Protein AF-A0A4R2IG96-F1 (afdb_monomer)

Solvent-accessible surface area (backbone atoms only — not comparable to full-atom values): 7222 Å² total; per-residue (Å²): 139,92,77,90,81,66,63,63,66,56,48,55,50,50,50,51,50,54,54,51,53,52,58,76,38,69,96,48,68,47,38,55,68,58,52,16,63,76,68,75,43,59,58,68,59,45,48,53,50,53,52,51,34,40,77,70,57,27,30,47,77,46,78,48,77,44,60,86,42,98,87,48,92,55,70,45,76,46,60,34,38,29,70,30,76,64,25,50,50,52,50,51,51,51,53,50,52,53,51,50,53,52,51,48,52,52,49,30,59,76,68,70,51,75,72,85,68,74,85,70,78,136

Secondary structure (DSSP, 8-state):
----SSHHHHHHHHHHHHHHHHHHTTTS-EEHHHHHHHHT--HHHHHHHHHHHHHTTSEEEEEEEEESSTT-S-EEEEEEEEE-HHHHHHHHHHHHHHHHHHHHHHHHHHTT--GGGSS---

Foldseek 3Di:
DDDDDDPVVVLVVLLLQLLVVLLVVAPFWDFLVRSCVVVVHDSVSSVVSLVVCVVVQQKDKDWDWDDPDVPHPDIDTTITIHGDPVNSVVSVVVVVVVVVVVVVVVVCVVVVNDPVPVVDDD

Radius of gyration: 19.32 Å; Cα contacts (8 Å, |Δi|>4): 108; chains: 1; bounding box: 47×44×59 Å

Structure (mmCIF, N/CA/C/O backbone):
data_AF-A0A4R2IG96-F1
#
_entry.id   AF-A0A4R2IG96-F1
#
loop_
_atom_site.group_PDB
_atom_site.id
_atom_site.type_symbol
_atom_site.label_atom_id
_atom_site.label_alt_id
_atom_site.label_comp_id
_atom_site.label_asym_id
_atom_site.label_entity_id
_atom_site.label_seq_id
_atom_site.pdbx_PDB_ins_code
_atom_site.Cartn_x
_atom_site.Cartn_y
_atom_site.Cartn_z
_atom_site.occupancy
_atom_site.B_iso_or_equiv
_atom_site.auth_seq_id
_atom_site.auth_comp_id
_atom_site.auth_asym_id
_atom_site.auth_atom_id
_atom_site.pdbx_PDB_model_num
ATOM 1 N N . MET A 1 1 ? -4.022 -32.621 -16.551 1.00 37.22 1 MET A N 1
ATOM 2 C CA . MET A 1 1 ? -4.233 -32.227 -15.137 1.00 37.22 1 MET A CA 1
ATOM 3 C C . MET A 1 1 ? -3.291 -31.064 -14.941 1.00 37.22 1 MET A C 1
ATOM 5 O O . MET A 1 1 ? -2.144 -31.277 -14.585 1.00 37.22 1 MET A O 1
ATOM 9 N N . ASP A 1 2 ? -3.742 -29.863 -15.282 1.00 36.31 2 ASP A N 1
ATOM 10 C CA . ASP A 1 2 ? -2.867 -28.696 -15.407 1.00 36.31 2 ASP A CA 1
ATOM 11 C C . ASP A 1 2 ? -3.293 -27.689 -14.352 1.00 36.31 2 ASP A C 1
ATOM 13 O O . ASP A 1 2 ? -4.078 -26.770 -14.574 1.00 36.31 2 ASP A O 1
ATOM 17 N N . MET A 1 3 ? -2.843 -27.973 -13.136 1.00 48.47 3 MET A N 1
ATOM 18 C CA . MET A 1 3 ? -2.967 -27.095 -11.989 1.00 48.47 3 MET A CA 1
ATOM 19 C C . MET A 1 3 ? -1.605 -26.444 -11.751 1.00 48.47 3 MET A C 1
ATOM 21 O O . MET A 1 3 ? -0.596 -27.137 -11.749 1.00 48.47 3 MET A O 1
ATOM 25 N N . GLN A 1 4 ? -1.639 -25.138 -11.457 1.00 42.19 4 GLN A N 1
ATOM 26 C CA . GLN A 1 4 ? -0.571 -24.321 -10.855 1.00 42.19 4 GLN A CA 1
ATOM 27 C C . GLN A 1 4 ? 0.441 -23.675 -11.819 1.00 42.19 4 GLN A C 1
ATOM 29 O O . GLN A 1 4 ? 1.542 -24.174 -11.992 1.00 42.19 4 GLN A O 1
ATOM 34 N N . ASN A 1 5 ? 0.120 -22.477 -12.335 1.00 38.25 5 ASN A N 1
ATOM 35 C CA . ASN A 1 5 ? 1.122 -21.389 -12.354 1.00 38.25 5 ASN A CA 1
ATOM 36 C C . ASN A 1 5 ? 0.578 -19.948 -12.506 1.00 38.25 5 ASN A C 1
ATOM 38 O O . ASN A 1 5 ? 1.334 -19.018 -12.767 1.00 38.25 5 ASN A O 1
ATOM 42 N N . THR A 1 6 ? -0.727 -19.712 -12.344 1.00 42.44 6 THR A N 1
ATOM 43 C CA . THR A 1 6 ? -1.332 -18.379 -12.548 1.00 42.44 6 THR A CA 1
ATOM 44 C C . THR A 1 6 ? -1.486 -17.542 -11.271 1.00 42.44 6 THR A C 1
ATOM 46 O O . THR A 1 6 ? -1.793 -16.352 -11.358 1.00 42.44 6 THR A O 1
ATOM 49 N N . SER A 1 7 ? -1.260 -18.105 -10.076 1.00 49.66 7 SER A N 1
ATOM 50 C CA . SER A 1 7 ? -1.548 -17.390 -8.820 1.00 49.66 7 SER A CA 1
ATOM 51 C C . SER A 1 7 ? -0.486 -16.351 -8.442 1.00 49.66 7 SER A C 1
ATOM 53 O O . SER A 1 7 ? -0.836 -15.280 -7.943 1.00 49.66 7 SER A O 1
ATOM 55 N N . ALA A 1 8 ? 0.796 -16.609 -8.722 1.00 45.84 8 ALA A N 1
ATOM 56 C CA . ALA A 1 8 ? 1.878 -15.685 -8.381 1.00 45.84 8 ALA A CA 1
ATOM 57 C C . ALA A 1 8 ? 1.795 -14.395 -9.213 1.00 45.84 8 ALA A C 1
ATOM 59 O O . ALA A 1 8 ? 1.815 -13.303 -8.651 1.00 45.84 8 ALA A O 1
ATOM 60 N N . ALA A 1 9 ? 1.586 -14.508 -10.530 1.00 45.38 9 ALA A N 1
ATOM 61 C CA . ALA A 1 9 ? 1.446 -13.352 -11.420 1.00 45.38 9 ALA A CA 1
ATOM 62 C C . ALA A 1 9 ? 0.262 -12.447 -11.025 1.00 45.38 9 ALA A C 1
ATOM 64 O O . ALA A 1 9 ? 0.399 -11.226 -10.999 1.00 45.38 9 ALA A O 1
ATOM 65 N N . SER A 1 10 ? -0.873 -13.038 -10.628 1.00 58.72 10 SER A N 1
ATOM 66 C CA . SER A 1 10 ? -2.040 -12.291 -10.136 1.00 58.72 10 SER A CA 1
ATOM 67 C C . SER A 1 10 ? -1.780 -11.600 -8.789 1.00 58.72 10 SER A C 1
ATOM 69 O O . SER A 1 10 ? -2.212 -10.469 -8.570 1.00 58.72 10 SER A O 1
ATOM 71 N N . THR A 1 11 ? -1.042 -12.250 -7.886 1.00 55.84 11 THR A N 1
ATOM 72 C CA . THR A 1 11 ? -0.765 -11.725 -6.538 1.00 55.84 11 THR A CA 1
ATOM 73 C C . THR A 1 11 ? 0.261 -10.589 -6.556 1.00 55.84 11 THR A C 1
ATOM 75 O O . THR A 1 11 ? 0.087 -9.591 -5.850 1.00 55.84 11 THR A O 1
ATOM 78 N N . TYR A 1 12 ? 1.301 -10.691 -7.393 1.00 58.69 12 TYR A N 1
ATOM 79 C CA . TYR A 1 12 ? 2.265 -9.603 -7.602 1.00 58.69 12 TYR A CA 1
ATOM 80 C C . TYR A 1 12 ? 1.597 -8.367 -8.208 1.00 58.69 12 TYR A C 1
ATOM 82 O O . TYR A 1 12 ? 1.881 -7.246 -7.779 1.00 58.69 12 TYR A O 1
ATOM 90 N N . ASP A 1 13 ? 0.654 -8.567 -9.132 1.00 75.44 13 ASP A N 1
ATOM 91 C CA . ASP A 1 13 ? -0.118 -7.474 -9.715 1.00 75.44 13 ASP A CA 1
ATOM 92 C C . ASP A 1 13 ? -0.973 -6.775 -8.645 1.00 75.44 13 ASP A C 1
ATOM 94 O O . ASP A 1 13 ? -0.890 -5.559 -8.466 1.00 75.44 13 ASP A O 1
ATOM 98 N N . LYS A 1 14 ? -1.710 -7.533 -7.825 1.00 80.69 14 LYS A N 1
ATOM 99 C CA . LYS A 1 14 ? -2.517 -6.986 -6.716 1.00 80.69 14 LYS A CA 1
ATOM 100 C C . LYS A 1 14 ? -1.676 -6.242 -5.674 1.00 80.69 14 LYS A C 1
ATOM 102 O O . LYS A 1 14 ? -2.033 -5.133 -5.278 1.00 80.69 14 LYS A O 1
ATOM 107 N N . THR A 1 15 ? -0.539 -6.805 -5.267 1.00 82.25 15 THR A N 1
ATOM 108 C CA . THR A 1 15 ? 0.383 -6.185 -4.296 1.00 82.25 15 THR A CA 1
ATOM 109 C C . THR A 1 15 ? 0.906 -4.845 -4.811 1.00 82.25 15 THR A C 1
ATOM 111 O O . THR A 1 15 ? 0.880 -3.842 -4.093 1.00 82.25 15 THR A O 1
ATOM 114 N N . GLY A 1 16 ? 1.313 -4.800 -6.084 1.00 81.81 16 GLY A N 1
ATOM 115 C CA . GLY A 1 16 ? 1.733 -3.569 -6.747 1.00 81.81 16 GLY A CA 1
ATOM 116 C C . GLY A 1 16 ? 0.615 -2.525 -6.812 1.00 81.81 16 GLY A C 1
ATOM 117 O O . GLY A 1 16 ? 0.862 -1.349 -6.552 1.00 81.81 16 GLY A O 1
ATOM 118 N N . HIS A 1 17 ? -0.624 -2.934 -7.094 1.00 82.75 17 HIS A N 1
ATOM 119 C CA . HIS A 1 17 ? -1.775 -2.027 -7.117 1.00 82.75 17 HIS A CA 1
ATOM 120 C C . HIS A 1 17 ? -2.102 -1.438 -5.739 1.00 82.75 17 HIS A C 1
ATOM 122 O O . HIS A 1 17 ? -2.348 -0.234 -5.647 1.00 82.75 17 HIS A O 1
ATOM 128 N N . VAL A 1 18 ? -2.042 -2.235 -4.666 1.00 83.88 18 VAL A N 1
ATOM 129 C CA . VAL A 1 18 ? -2.214 -1.739 -3.286 1.00 83.88 18 VAL A CA 1
ATOM 130 C C . VAL A 1 18 ? -1.136 -0.711 -2.947 1.00 83.88 18 VAL A C 1
ATOM 132 O O . VAL A 1 18 ? -1.448 0.380 -2.470 1.00 83.88 18 VAL A O 1
ATOM 135 N N . LEU A 1 19 ? 0.124 -1.017 -3.256 1.00 84.19 19 LEU A N 1
ATOM 136 C CA . LEU A 1 19 ? 1.255 -0.122 -3.017 1.00 84.19 19 LEU A CA 1
ATOM 137 C C . LEU A 1 19 ? 1.108 1.215 -3.771 1.00 84.19 19 LEU A C 1
ATOM 139 O O . LEU A 1 19 ? 1.373 2.283 -3.218 1.00 84.19 19 LEU A O 1
ATOM 143 N N . LEU A 1 20 ? 0.649 1.168 -5.025 1.00 82.00 20 LEU A N 1
ATOM 144 C CA . LEU A 1 20 ? 0.406 2.358 -5.844 1.00 82.00 20 LEU A CA 1
ATOM 145 C C . LEU A 1 20 ? -0.786 3.183 -5.354 1.00 82.00 20 LEU A C 1
ATOM 147 O O . LEU A 1 20 ? -0.699 4.410 -5.345 1.00 82.00 20 LEU A O 1
ATOM 151 N N . LEU A 1 21 ? -1.870 2.539 -4.915 1.00 84.12 21 LEU A N 1
ATOM 152 C CA . LEU A 1 21 ? -3.010 3.231 -4.311 1.00 84.12 21 LEU A CA 1
ATOM 153 C C . LEU A 1 21 ? -2.576 3.975 -3.044 1.00 84.12 21 LEU A C 1
ATOM 155 O O . LEU A 1 21 ? -2.849 5.163 -2.898 1.00 84.12 21 LEU A O 1
ATOM 159 N N . MET A 1 22 ? -1.832 3.311 -2.157 1.00 83.12 22 MET A N 1
ATOM 160 C CA . MET A 1 22 ? -1.293 3.955 -0.957 1.00 83.12 22 MET A CA 1
ATOM 161 C C . MET A 1 22 ? -0.370 5.131 -1.299 1.00 83.12 22 MET A C 1
ATOM 163 O O . MET A 1 22 ? -0.286 6.093 -0.539 1.00 83.12 22 MET A O 1
ATOM 167 N N . LEU A 1 23 ? 0.326 5.082 -2.443 1.00 81.06 23 LEU A N 1
ATOM 168 C CA . LEU A 1 23 ? 1.221 6.158 -2.884 1.00 81.06 23 LEU A CA 1
ATOM 169 C C . LEU A 1 23 ? 0.460 7.393 -3.365 1.00 81.06 23 LEU A C 1
ATOM 171 O O . LEU A 1 23 ? 0.960 8.511 -3.246 1.00 81.06 23 LEU A O 1
ATOM 175 N N . GLN A 1 24 ? -0.731 7.204 -3.926 1.00 79.12 24 GLN A N 1
ATOM 176 C CA . GLN A 1 24 ? -1.619 8.314 -4.271 1.00 79.12 24 GLN A CA 1
ATOM 177 C C . GLN A 1 24 ? -2.152 9.004 -3.010 1.00 79.12 24 GLN A C 1
ATOM 179 O O . GLN A 1 24 ? -2.390 10.208 -3.020 1.00 79.12 24 GLN A O 1
ATOM 184 N N . GLU A 1 25 ? -2.253 8.260 -1.911 1.00 79.25 25 GLU A N 1
ATOM 185 C CA . GLU A 1 25 ? -2.712 8.729 -0.604 1.00 79.25 25 GLU A CA 1
ATOM 186 C C . GLU A 1 25 ? -1.551 9.128 0.334 1.00 79.25 25 GLU A C 1
ATOM 188 O O . GLU A 1 25 ? -1.706 9.104 1.555 1.00 79.25 25 GLU A O 1
ATOM 193 N N . VAL A 1 26 ? -0.367 9.488 -0.186 1.00 69.25 26 VAL A N 1
ATOM 194 C CA . VAL A 1 26 ? 0.793 9.849 0.659 1.00 69.25 26 VAL A CA 1
ATOM 195 C C . VAL A 1 26 ? 0.428 10.963 1.647 1.00 69.25 26 VAL A C 1
ATOM 197 O O . VAL A 1 26 ? 0.009 12.052 1.264 1.00 69.25 26 VAL A O 1
ATOM 200 N N . GLY A 1 27 ? 0.617 10.675 2.938 1.00 67.12 27 GLY A N 1
ATOM 201 C CA . GLY A 1 27 ? 0.247 11.555 4.053 1.00 67.12 27 GLY A CA 1
ATOM 202 C C . GLY A 1 27 ? -1.104 11.221 4.698 1.00 67.12 27 GLY A C 1
ATOM 203 O O . GLY A 1 27 ? -1.400 11.709 5.791 1.00 67.12 27 GLY A O 1
ATOM 204 N N . ARG A 1 28 ? -1.905 10.341 4.090 1.00 81.69 28 ARG A N 1
ATOM 205 C CA . ARG A 1 28 ? -3.175 9.842 4.631 1.00 81.69 28 ARG A CA 1
ATOM 206 C C . ARG A 1 28 ? -3.047 8.382 5.056 1.00 81.69 28 ARG A C 1
ATOM 208 O O . ARG A 1 28 ? -2.192 7.645 4.574 1.00 81.69 28 ARG A O 1
ATOM 215 N N . ALA A 1 29 ? -3.873 7.988 6.019 1.00 85.94 29 ALA A N 1
ATOM 216 C CA . ALA A 1 29 ? -4.030 6.584 6.364 1.00 85.94 29 ALA A CA 1
ATOM 217 C C . ALA A 1 29 ? -5.020 5.926 5.407 1.00 85.94 29 ALA A C 1
ATOM 219 O O . ALA A 1 29 ? -6.030 6.534 5.058 1.00 85.94 29 ALA A O 1
ATOM 220 N N . VAL A 1 30 ? -4.757 4.674 5.053 1.00 90.31 30 VAL A N 1
ATOM 221 C CA . VAL A 1 30 ? -5.724 3.813 4.370 1.00 90.31 30 VAL A CA 1
ATOM 222 C C . VAL A 1 30 ? -6.256 2.762 5.333 1.00 90.31 30 VAL A C 1
ATOM 224 O O . VAL A 1 30 ? -5.599 2.404 6.312 1.00 90.31 30 VAL A O 1
ATOM 227 N N . THR A 1 31 ? -7.440 2.243 5.040 1.00 91.50 31 THR A N 1
ATOM 228 C CA . THR A 1 31 ? -8.052 1.141 5.785 1.00 91.50 31 THR A CA 1
ATOM 229 C C . THR A 1 31 ? -8.244 -0.054 4.863 1.00 91.50 31 THR A C 1
ATOM 231 O O . THR A 1 31 ? -8.320 0.094 3.640 1.00 91.50 31 THR A O 1
ATOM 234 N N . VAL A 1 32 ? -8.323 -1.257 5.434 1.00 90.88 32 VAL A N 1
ATOM 235 C CA . VAL A 1 32 ? -8.567 -2.482 4.653 1.00 90.88 32 VAL A CA 1
ATOM 236 C C . VAL A 1 32 ? -9.849 -2.373 3.811 1.00 90.88 32 VAL A C 1
ATOM 238 O O . VAL A 1 32 ? -9.771 -2.649 2.611 1.00 90.88 32 VAL A O 1
ATOM 241 N N . PRO A 1 33 ? -10.997 -1.902 4.353 1.00 90.25 33 PRO A N 1
ATOM 242 C CA . PRO A 1 33 ? -12.215 -1.744 3.560 1.00 90.25 33 PRO A CA 1
ATOM 243 C C . PRO A 1 33 ? -12.051 -0.751 2.405 1.00 90.25 33 PRO A C 1
ATOM 245 O O . PRO A 1 33 ? -12.544 -1.011 1.309 1.00 90.25 33 PRO A O 1
ATOM 248 N N . TYR A 1 34 ? -11.331 0.357 2.620 1.00 90.38 34 TYR A N 1
ATOM 249 C CA . TYR A 1 34 ? -11.068 1.348 1.573 1.00 90.38 34 TYR A CA 1
ATOM 250 C C . TYR A 1 34 ? -10.301 0.739 0.397 1.00 90.38 34 TYR A C 1
ATOM 252 O O . TYR A 1 34 ? -10.705 0.893 -0.755 1.00 90.38 34 TYR A O 1
ATOM 260 N N . VAL A 1 35 ? -9.219 0.015 0.686 1.00 90.06 35 VAL A N 1
ATOM 261 C CA . VAL A 1 35 ? -8.377 -0.619 -0.337 1.00 90.06 35 VAL A CA 1
ATOM 262 C C . VAL A 1 35 ? -9.136 -1.732 -1.062 1.00 90.06 35 VAL A C 1
ATOM 264 O O . VAL A 1 35 ? -9.108 -1.781 -2.292 1.00 90.06 35 VAL A O 1
ATOM 267 N N . ALA A 1 36 ? -9.854 -2.581 -0.319 1.00 89.19 36 ALA A N 1
ATOM 268 C CA . ALA A 1 36 ? -10.670 -3.660 -0.876 1.00 89.19 36 ALA A CA 1
ATOM 269 C C . ALA A 1 36 ? -11.718 -3.121 -1.859 1.00 89.19 36 ALA A C 1
ATOM 271 O O . ALA A 1 36 ? -11.827 -3.615 -2.981 1.00 89.19 36 ALA A O 1
ATOM 272 N N . LEU A 1 37 ? -12.421 -2.049 -1.478 1.00 89.75 37 LEU A N 1
ATOM 273 C CA . LEU A 1 37 ? -13.403 -1.387 -2.333 1.00 89.75 37 LEU A CA 1
ATOM 274 C C . LEU A 1 37 ? -12.750 -0.740 -3.559 1.00 89.75 37 LEU A C 1
ATOM 276 O O . LEU A 1 37 ? -13.249 -0.887 -4.673 1.00 89.75 37 LEU A O 1
ATOM 280 N N . ARG A 1 38 ? -11.641 -0.014 -3.374 1.00 88.94 38 ARG A N 1
ATOM 281 C CA . ARG A 1 38 ? -11.011 0.740 -4.465 1.00 88.94 38 ARG A CA 1
ATOM 282 C C . ARG A 1 38 ? -10.389 -0.134 -5.538 1.00 88.94 38 ARG A C 1
ATOM 284 O O . ARG A 1 38 ? -10.392 0.271 -6.698 1.00 88.94 38 ARG A O 1
ATOM 291 N N . LEU A 1 39 ? -9.852 -1.284 -5.152 1.00 87.19 39 LEU A N 1
ATOM 292 C CA . LEU A 1 39 ? -9.185 -2.201 -6.072 1.00 87.19 39 LEU A CA 1
ATOM 293 C C . LEU A 1 39 ? -10.060 -3.393 -6.462 1.00 87.19 39 LEU A C 1
ATOM 295 O O . LEU A 1 39 ? -9.633 -4.202 -7.279 1.00 87.19 39 LEU A O 1
ATOM 299 N N . ASN A 1 40 ? -11.273 -3.490 -5.906 1.00 88.75 40 ASN A N 1
ATOM 300 C CA . ASN A 1 40 ? -12.165 -4.636 -6.069 1.00 88.75 40 ASN A CA 1
ATOM 301 C C . ASN A 1 40 ? -11.462 -5.967 -5.727 1.00 88.75 40 ASN A C 1
ATOM 303 O O . ASN A 1 40 ? -11.488 -6.929 -6.494 1.00 88.75 40 ASN A O 1
ATOM 307 N N . ILE A 1 41 ? -10.780 -5.986 -4.579 1.00 88.31 41 ILE A N 1
ATOM 308 C CA . ILE A 1 41 ? -10.011 -7.127 -4.063 1.00 88.31 41 ILE A CA 1
ATOM 309 C C . ILE A 1 41 ? -10.702 -7.655 -2.801 1.00 88.31 41 ILE A C 1
ATOM 311 O O . ILE A 1 41 ? -11.269 -6.883 -2.025 1.00 88.31 41 ILE A O 1
ATOM 315 N N . ALA A 1 42 ? -10.643 -8.969 -2.574 1.00 89.50 42 ALA A N 1
ATOM 316 C CA . ALA A 1 42 ? -11.188 -9.581 -1.368 1.00 89.50 42 ALA A CA 1
ATOM 317 C C . ALA A 1 42 ? -10.524 -9.017 -0.099 1.00 89.50 42 ALA A C 1
ATOM 319 O O . ALA A 1 42 ? -9.309 -8.826 -0.037 1.00 89.50 42 ALA A O 1
ATOM 320 N N . HIS A 1 43 ? -11.325 -8.789 0.943 1.00 89.81 43 HIS A N 1
ATOM 321 C CA . HIS A 1 43 ? -10.856 -8.179 2.190 1.00 89.81 43 HIS A CA 1
ATOM 322 C C . HIS A 1 43 ? -9.687 -8.957 2.822 1.00 89.81 43 HIS A C 1
ATOM 324 O O . HIS A 1 43 ? -8.721 -8.355 3.281 1.00 89.81 43 HIS A O 1
ATOM 330 N N . GLU A 1 44 ? -9.746 -10.290 2.816 1.00 90.19 44 GLU A N 1
ATOM 331 C CA . GLU A 1 44 ? -8.696 -11.159 3.367 1.00 90.19 44 GLU A CA 1
ATOM 332 C C . GLU A 1 44 ? -7.361 -11.020 2.627 1.00 90.19 44 GLU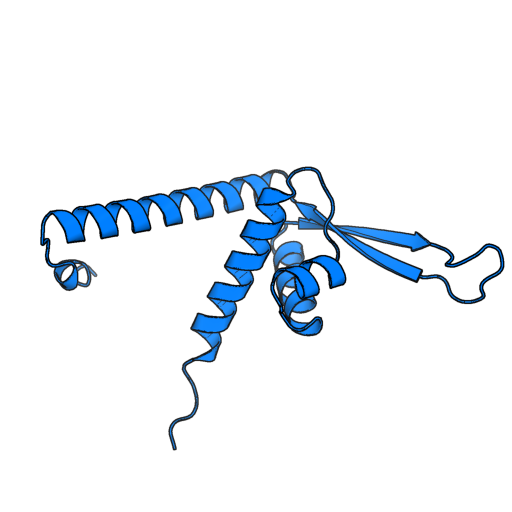 A C 1
ATOM 334 O O . GLU A 1 44 ? -6.310 -10.950 3.263 1.00 90.19 44 GLU A O 1
ATOM 339 N N . GLU A 1 45 ? -7.393 -10.899 1.298 1.00 89.00 45 GLU A N 1
ATOM 340 C CA . GLU A 1 45 ? -6.187 -10.693 0.491 1.00 89.00 45 GLU A CA 1
ATOM 341 C C . GLU A 1 45 ? -5.530 -9.346 0.817 1.00 89.00 45 GLU A C 1
ATOM 343 O O . GLU A 1 45 ? -4.312 -9.261 0.976 1.00 89.00 45 GLU A O 1
ATOM 348 N N . VAL A 1 46 ? -6.329 -8.288 0.989 1.00 90.69 46 VAL A N 1
ATOM 349 C CA . VAL A 1 46 ? -5.813 -6.971 1.391 1.00 90.69 46 VAL A CA 1
ATOM 350 C C . VAL A 1 46 ? -5.170 -7.032 2.778 1.00 90.69 46 VAL A C 1
ATOM 352 O O . VAL A 1 46 ? -4.110 -6.437 2.978 1.00 90.69 46 VAL A O 1
ATOM 355 N N . VAL A 1 47 ? -5.762 -7.770 3.726 1.00 91.38 47 VAL A N 1
ATOM 356 C CA . VAL A 1 47 ? -5.151 -7.991 5.049 1.00 91.38 47 VAL A CA 1
ATOM 357 C C . VAL A 1 47 ? -3.788 -8.659 4.902 1.00 91.38 47 VAL A C 1
ATOM 359 O O . VAL A 1 47 ? -2.827 -8.174 5.492 1.00 91.38 47 VAL A O 1
ATOM 362 N N . GLN A 1 48 ? -3.679 -9.722 4.103 1.00 91.19 48 GLN A N 1
ATOM 363 C CA . GLN A 1 48 ? -2.411 -10.426 3.888 1.00 91.19 48 GLN A CA 1
ATOM 364 C C . GLN A 1 48 ? -1.338 -9.508 3.284 1.00 91.19 48 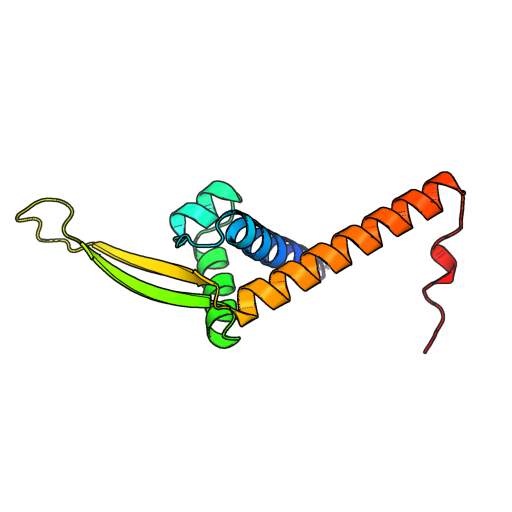GLN A C 1
ATOM 366 O O . GLN A 1 48 ? -0.212 -9.466 3.785 1.00 91.19 48 GLN A O 1
ATOM 371 N N . ILE A 1 49 ? -1.695 -8.728 2.258 1.00 91.50 49 ILE A N 1
ATOM 372 C CA . ILE A 1 49 ? -0.780 -7.785 1.599 1.00 91.50 49 ILE A CA 1
ATOM 373 C C . ILE A 1 49 ? -0.295 -6.718 2.587 1.00 91.50 49 ILE A C 1
ATOM 375 O O . ILE A 1 49 ? 0.908 -6.501 2.732 1.00 91.50 49 ILE A O 1
ATOM 379 N N . LEU A 1 50 ? -1.215 -6.067 3.303 1.00 91.12 50 LEU A N 1
ATOM 380 C CA . LEU A 1 50 ? -0.857 -5.017 4.256 1.00 91.12 50 LEU A CA 1
ATOM 381 C C . LEU A 1 50 ? -0.070 -5.571 5.447 1.00 91.12 50 LEU A C 1
ATOM 383 O O . LEU A 1 50 ? 0.855 -4.913 5.915 1.00 91.12 50 LEU A O 1
ATOM 387 N N . SER A 1 51 ? -0.377 -6.782 5.915 1.00 91.31 51 SER A N 1
ATOM 388 C CA . SER A 1 51 ? 0.420 -7.467 6.936 1.00 91.31 51 SER A CA 1
ATOM 389 C C . SER A 1 51 ? 1.857 -7.697 6.473 1.00 91.31 51 SER A C 1
ATOM 391 O O . SER A 1 51 ? 2.780 -7.405 7.229 1.00 91.31 51 SER A O 1
ATOM 393 N N . SER A 1 52 ? 2.059 -8.133 5.226 1.00 91.56 52 SER A N 1
ATOM 394 C CA . SER A 1 52 ? 3.399 -8.268 4.642 1.00 91.56 52 SER A CA 1
ATOM 395 C C . SER A 1 52 ? 4.141 -6.926 4.618 1.00 91.56 52 SER A C 1
ATOM 397 O O . SER A 1 52 ? 5.286 -6.832 5.061 1.00 91.56 52 SER A O 1
ATOM 399 N N . PHE A 1 53 ? 3.475 -5.842 4.212 1.00 91.94 53 PHE A N 1
ATOM 400 C CA . PHE A 1 53 ? 4.084 -4.508 4.212 1.00 91.94 53 PHE A CA 1
ATOM 401 C C . PHE A 1 53 ? 4.519 -4.031 5.601 1.00 91.94 53 PHE A C 1
ATOM 403 O O . PHE A 1 53 ? 5.542 -3.355 5.719 1.00 91.94 53 PHE A O 1
ATOM 410 N N . VAL A 1 54 ? 3.774 -4.395 6.644 1.00 91.56 54 VAL A N 1
ATOM 411 C CA . VAL A 1 54 ? 4.144 -4.108 8.037 1.00 91.56 54 VAL A CA 1
ATOM 412 C C . VAL A 1 54 ? 5.368 -4.924 8.447 1.00 91.56 54 VAL A C 1
ATOM 414 O O . VAL A 1 54 ? 6.308 -4.363 9.005 1.00 91.56 54 VAL A O 1
ATOM 417 N N . THR A 1 55 ? 5.408 -6.219 8.119 1.00 92.31 55 THR A N 1
ATOM 418 C CA . THR A 1 55 ? 6.577 -7.082 8.369 1.00 92.31 55 THR A CA 1
ATOM 419 C C . THR A 1 55 ? 7.841 -6.537 7.702 1.00 92.31 55 THR A C 1
ATOM 421 O O . THR A 1 55 ? 8.916 -6.573 8.297 1.00 92.31 55 THR A O 1
ATOM 424 N N . HIS A 1 56 ? 7.710 -5.969 6.503 1.00 90.50 56 HIS A N 1
ATOM 425 C CA . HIS A 1 56 ? 8.806 -5.340 5.762 1.00 90.50 56 HIS A CA 1
ATOM 426 C C . HIS A 1 56 ? 9.046 -3.862 6.116 1.00 90.50 56 HIS A C 1
ATOM 428 O O . HIS A 1 56 ? 9.818 -3.196 5.432 1.00 90.50 56 HIS A O 1
ATOM 434 N N . GLN A 1 57 ? 8.401 -3.335 7.165 1.00 90.38 57 GLN A N 1
ATOM 435 C CA . GLN A 1 57 ? 8.559 -1.951 7.645 1.00 90.38 57 GLN A CA 1
ATOM 436 C C . GLN A 1 57 ? 8.246 -0.869 6.594 1.00 90.38 57 GLN A C 1
ATOM 438 O O . GLN A 1 57 ? 8.657 0.288 6.711 1.00 90.38 57 GLN A O 1
ATOM 443 N N . LEU A 1 58 ? 7.469 -1.214 5.566 1.00 88.50 58 LEU A N 1
ATOM 444 C CA . LEU A 1 58 ? 7.019 -0.260 4.555 1.00 88.50 58 LEU A CA 1
ATOM 445 C C . LEU A 1 58 ? 5.886 0.613 5.101 1.00 88.50 58 LEU A C 1
ATOM 447 O O . LEU A 1 58 ? 5.684 1.740 4.656 1.00 88.50 58 LEU A O 1
ATOM 451 N N . VAL A 1 59 ? 5.113 0.093 6.053 1.00 91.50 59 VAL A N 1
ATOM 452 C CA . VAL A 1 59 ? 3.873 0.712 6.518 1.00 91.50 59 VAL A CA 1
ATOM 453 C C . VAL A 1 59 ? 3.761 0.561 8.034 1.00 91.50 59 VAL A C 1
ATOM 455 O O . VAL A 1 59 ? 3.998 -0.515 8.575 1.00 91.50 59 VAL A O 1
ATOM 458 N N . ASN A 1 60 ? 3.360 1.633 8.711 1.00 91.12 60 ASN A N 1
ATOM 459 C CA . ASN A 1 60 ? 2.987 1.640 10.120 1.00 91.12 60 ASN A CA 1
ATOM 460 C C . ASN A 1 60 ? 1.486 1.400 10.278 1.00 91.12 60 ASN A C 1
ATOM 462 O O . ASN A 1 60 ? 0.685 1.866 9.461 1.00 91.12 60 ASN A O 1
ATOM 466 N N . THR A 1 61 ? 1.108 0.731 11.365 1.00 91.19 61 THR A N 1
ATOM 467 C CA . THR A 1 61 ? -0.296 0.501 11.715 1.00 91.19 61 THR A CA 1
ATOM 468 C C . THR A 1 61 ? -0.688 1.261 12.966 1.00 91.19 61 THR A C 1
ATOM 470 O O . THR A 1 61 ? 0.033 1.221 13.960 1.00 91.19 61 THR A O 1
ATOM 473 N N . GLU A 1 62 ? -1.871 1.852 12.953 1.00 89.31 62 GLU A N 1
ATOM 474 C CA . GLU A 1 62 ? -2.505 2.474 14.110 1.00 89.31 62 GLU A CA 1
ATOM 475 C C . GLU A 1 62 ? -3.889 1.846 14.300 1.00 89.31 62 GLU A C 1
ATOM 477 O O . GLU A 1 62 ? -4.644 1.695 13.340 1.00 89.31 62 GLU A O 1
ATOM 482 N N . VAL A 1 63 ? -4.219 1.426 15.523 1.00 87.56 63 VAL A N 1
ATOM 483 C CA . VAL A 1 63 ? -5.555 0.909 15.845 1.00 87.56 63 VAL A CA 1
ATOM 484 C C . VAL A 1 63 ? -6.361 2.052 16.436 1.00 87.56 63 VAL A C 1
ATOM 486 O O . VAL A 1 63 ? -6.029 2.545 17.510 1.00 87.56 63 VAL A O 1
ATOM 489 N N . VAL A 1 64 ? -7.427 2.447 15.750 1.00 83.69 64 VAL A N 1
ATOM 490 C CA . VAL A 1 64 ? -8.367 3.445 16.253 1.00 83.69 64 VAL A CA 1
ATOM 491 C C . VAL A 1 64 ? -9.576 2.723 16.820 1.00 83.69 64 VAL A C 1
ATOM 493 O O . VAL A 1 64 ? -10.230 1.929 16.137 1.00 83.69 64 VAL A O 1
ATOM 496 N N . GLU A 1 65 ? -9.862 2.992 18.090 1.00 82.38 65 GLU A N 1
ATOM 497 C CA . GLU A 1 65 ? -11.071 2.525 18.755 1.00 82.38 65 GLU A CA 1
ATOM 498 C C . GLU A 1 65 ? -12.113 3.645 18.752 1.00 82.38 65 GLU A C 1
ATOM 500 O O . GLU A 1 65 ? -11.883 4.733 19.277 1.00 82.38 65 GLU A O 1
ATOM 505 N N . GLY A 1 66 ? -13.266 3.382 18.145 1.00 72.50 66 GLY A N 1
ATOM 506 C CA . GLY A 1 66 ? -14.390 4.310 18.091 1.00 72.50 66 GLY A CA 1
ATOM 507 C C . GLY A 1 66 ? -15.671 3.670 18.610 1.00 72.50 66 GLY A C 1
ATOM 508 O O . GLY A 1 66 ? -15.839 2.451 18.582 1.00 72.50 66 GLY A O 1
ATOM 509 N N . GLN A 1 67 ? -16.617 4.489 19.060 1.00 68.38 67 GLN A N 1
ATOM 510 C CA . GLN A 1 67 ? -17.987 4.042 19.315 1.00 68.38 67 GLN A CA 1
ATOM 511 C C . GLN A 1 67 ? -18.886 4.500 18.168 1.00 68.38 67 GLN A C 1
ATOM 513 O O . GLN A 1 67 ? -18.880 5.670 17.802 1.00 68.38 67 GLN A O 1
ATOM 518 N N . LEU A 1 68 ? -19.690 3.582 17.620 1.00 66.00 68 LEU A N 1
ATOM 519 C CA . LEU A 1 68 ? -20.648 3.876 16.540 1.00 66.00 68 LEU A CA 1
ATOM 520 C C . LEU A 1 68 ? -21.632 4.991 16.901 1.00 66.00 68 LEU A C 1
ATOM 522 O O . LEU A 1 68 ? -22.063 5.746 16.034 1.00 66.00 68 LEU A O 1
ATOM 526 N N . LYS A 1 69 ? -22.022 5.042 18.177 1.00 71.56 69 LYS A N 1
ATOM 527 C CA . LYS A 1 69 ? -22.902 6.039 18.788 1.00 71.56 69 LYS A CA 1
ATOM 528 C C . LYS A 1 69 ? -22.545 6.149 20.272 1.00 71.56 69 LYS A C 1
ATOM 530 O O . LYS A 1 69 ? -22.138 5.131 20.844 1.00 71.56 69 LYS A O 1
ATOM 535 N N . PRO A 1 70 ? -22.741 7.313 20.914 1.00 63.34 70 PRO A N 1
ATOM 536 C CA . PRO A 1 70 ? -22.623 7.410 22.365 1.00 63.34 70 PRO A CA 1
ATOM 537 C C . PRO A 1 70 ? -23.565 6.387 23.027 1.00 63.34 70 PRO A C 1
ATOM 539 O O . PRO A 1 70 ? -24.774 6.419 22.806 1.00 63.34 70 PRO A O 1
ATOM 542 N N . GLY A 1 71 ? -22.994 5.430 23.770 1.00 67.00 71 GLY A N 1
ATOM 543 C CA . GLY A 1 71 ? -23.730 4.348 24.446 1.00 67.00 71 GLY A CA 1
ATOM 544 C C . GLY A 1 71 ? -23.857 3.026 23.672 1.00 67.00 71 GLY A C 1
ATOM 545 O O . GLY A 1 71 ? -24.503 2.092 24.153 1.00 67.00 71 GLY A O 1
ATOM 546 N N . ALA A 1 72 ? -23.247 2.894 22.491 1.00 68.75 72 ALA A N 1
ATOM 547 C CA . ALA A 1 72 ? -23.218 1.622 21.772 1.00 68.75 72 ALA A CA 1
ATOM 548 C C . ALA A 1 72 ? -22.329 0.594 22.497 1.00 68.75 72 ALA A C 1
ATOM 550 O O . ALA A 1 72 ? -21.152 0.838 22.742 1.00 68.75 72 ALA A O 1
ATOM 551 N N . LYS A 1 73 ? -22.861 -0.610 22.760 1.00 65.44 73 LYS A N 1
ATOM 552 C CA . LYS A 1 73 ? -22.090 -1.731 23.343 1.00 65.44 73 LYS A CA 1
ATOM 5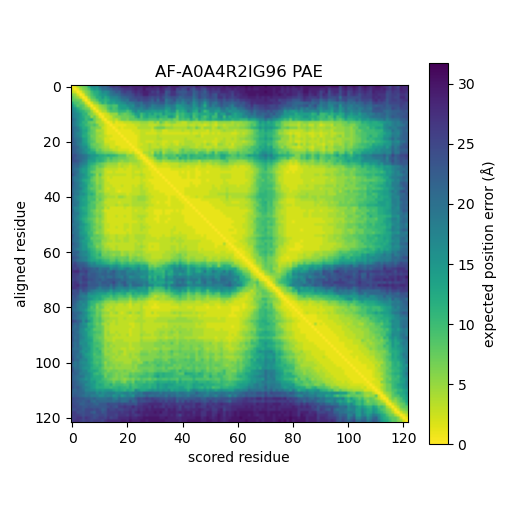53 C C . LYS A 1 73 ? -20.986 -2.270 22.418 1.00 65.44 73 LYS A C 1
ATOM 555 O O . LYS A 1 73 ? -20.151 -3.052 22.859 1.00 65.44 73 LYS A O 1
ATOM 560 N N . ARG A 1 74 ? -21.002 -1.901 21.131 1.00 63.03 74 ARG A N 1
ATOM 561 C CA . ARG A 1 74 ? -19.995 -2.302 20.141 1.00 63.03 74 ARG A CA 1
ATOM 562 C C . ARG A 1 74 ? -19.021 -1.156 19.890 1.00 63.03 74 ARG A C 1
ATOM 564 O O . ARG A 1 74 ? -19.381 -0.168 19.251 1.00 63.03 74 ARG A O 1
ATOM 571 N N . ALA A 1 75 ? -17.791 -1.336 20.362 1.00 69.31 75 ALA A N 1
ATOM 572 C CA . ALA A 1 75 ? -16.645 -0.572 19.896 1.00 69.31 75 ALA A CA 1
ATOM 573 C C . ALA A 1 75 ? -16.265 -1.053 18.485 1.00 69.31 75 ALA A C 1
ATOM 575 O O . ALA A 1 75 ? -16.166 -2.259 18.243 1.00 69.31 75 ALA A O 1
ATOM 576 N N . ILE A 1 76 ? -16.076 -0.122 17.553 1.00 73.38 76 ILE A N 1
ATOM 577 C CA . ILE A 1 76 ? -15.394 -0.392 16.290 1.00 73.38 76 ILE A CA 1
ATOM 578 C C . ILE A 1 76 ? -13.902 -0.281 16.562 1.00 73.38 76 ILE A C 1
ATOM 580 O O . ILE A 1 76 ? -13.438 0.722 17.097 1.00 73.38 76 ILE A O 1
ATOM 584 N N . ARG A 1 77 ? -13.158 -1.308 16.160 1.00 80.06 77 ARG A N 1
ATOM 585 C CA . ARG A 1 77 ? -11.702 -1.264 16.063 1.00 80.06 77 ARG A CA 1
ATOM 586 C C . ARG A 1 77 ? -11.342 -1.238 14.592 1.00 80.06 77 ARG A C 1
ATOM 588 O O . ARG A 1 77 ? -11.578 -2.226 13.898 1.00 80.06 77 ARG A O 1
ATOM 595 N N . GLU A 1 78 ? -10.790 -0.131 14.122 1.00 84.12 78 GLU A N 1
ATOM 596 C CA . GLU A 1 78 ? -10.324 -0.007 12.745 1.00 84.12 78 GLU A CA 1
ATOM 597 C C . GLU A 1 78 ? -8.801 0.130 12.719 1.00 84.12 78 GLU A C 1
ATOM 599 O O . GLU A 1 78 ? -8.215 0.850 13.526 1.00 84.12 78 GLU A O 1
ATOM 604 N N . ARG A 1 79 ? -8.145 -0.601 11.810 1.00 89.44 79 ARG A N 1
ATOM 605 C CA . ARG A 1 79 ? -6.703 -0.472 11.578 1.00 89.44 79 ARG A CA 1
ATOM 606 C C . ARG A 1 79 ? -6.456 0.505 10.444 1.00 89.44 79 ARG A C 1
ATOM 608 O O . ARG A 1 79 ? -6.893 0.279 9.315 1.00 89.44 79 ARG A O 1
ATOM 615 N N . LEU A 1 80 ? -5.716 1.551 10.767 1.00 90.69 80 LEU A N 1
ATOM 616 C CA . LEU A 1 80 ? -5.191 2.536 9.845 1.00 90.69 80 LEU A CA 1
ATOM 617 C C . LEU A 1 80 ? -3.767 2.156 9.450 1.00 90.69 80 LEU A C 1
ATOM 619 O O . LEU A 1 80 ? -2.954 1.798 10.297 1.00 90.69 80 LEU A O 1
ATOM 623 N N . TYR A 1 81 ? -3.464 2.274 8.165 1.00 91.75 81 TYR A N 1
ATOM 624 C CA . TYR A 1 81 ? -2.174 1.931 7.582 1.00 91.75 81 TYR A CA 1
ATOM 625 C C . TYR A 1 81 ? -1.576 3.172 6.922 1.00 91.75 81 TYR A C 1
ATOM 627 O O . TYR A 1 81 ? -2.211 3.786 6.063 1.00 91.75 81 TYR A O 1
ATOM 635 N N . ARG A 1 82 ? -0.361 3.561 7.317 1.00 91.19 82 ARG A N 1
ATOM 636 C CA . ARG A 1 82 ? 0.352 4.735 6.782 1.00 91.19 82 ARG A CA 1
ATOM 637 C C . ARG A 1 82 ? 1.742 4.343 6.327 1.00 91.19 82 ARG A C 1
ATOM 639 O O . ARG A 1 82 ? 2.429 3.623 7.040 1.00 91.19 82 ARG A O 1
ATOM 646 N N . PHE A 1 83 ? 2.183 4.851 5.183 1.00 90.94 83 PHE A N 1
ATOM 647 C CA . PHE A 1 83 ? 3.562 4.633 4.760 1.00 90.94 83 PHE A CA 1
ATOM 648 C C . PHE A 1 83 ? 4.569 5.135 5.796 1.00 90.94 83 PHE A C 1
ATOM 650 O O . PHE A 1 83 ? 4.402 6.212 6.374 1.00 90.94 83 PHE A O 1
ATOM 657 N N . THR A 1 84 ? 5.647 4.376 5.964 1.00 88.88 84 THR A N 1
ATOM 658 C CA . THR A 1 84 ? 6.894 4.893 6.527 1.00 88.88 84 THR A CA 1
ATOM 659 C C . THR A 1 84 ? 7.604 5.761 5.484 1.00 88.88 84 THR A C 1
ATOM 661 O O . THR A 1 84 ? 7.290 5.708 4.289 1.00 88.88 84 THR A O 1
ATOM 664 N N . ALA A 1 85 ? 8.569 6.580 5.912 1.00 86.25 85 ALA A N 1
ATOM 665 C CA . ALA A 1 85 ? 9.389 7.354 4.977 1.00 86.25 85 ALA A CA 1
ATOM 666 C C . ALA A 1 85 ? 10.105 6.431 3.970 1.00 86.25 85 ALA A C 1
ATOM 668 O O . ALA A 1 85 ? 10.086 6.692 2.763 1.00 86.25 85 ALA A O 1
ATOM 669 N N . ASP A 1 86 ? 10.632 5.308 4.460 1.00 86.38 86 ASP A N 1
ATOM 670 C CA . ASP A 1 86 ? 11.321 4.305 3.649 1.00 86.38 86 ASP A CA 1
ATOM 671 C C . ASP A 1 86 ? 10.363 3.576 2.709 1.00 86.38 86 ASP A C 1
ATOM 673 O O . ASP A 1 86 ? 10.647 3.456 1.517 1.00 86.38 86 ASP A O 1
ATOM 677 N N . GLY A 1 87 ? 9.186 3.171 3.193 1.00 87.81 87 GLY A N 1
ATOM 678 C CA . GLY A 1 87 ? 8.165 2.535 2.364 1.00 87.81 87 GLY A CA 1
ATOM 679 C C . GLY A 1 87 ? 7.683 3.437 1.232 1.00 87.81 87 GLY A C 1
ATOM 680 O O . GLY A 1 87 ? 7.594 3.000 0.084 1.00 87.81 87 GLY A O 1
ATOM 681 N N . ALA A 1 88 ? 7.467 4.726 1.511 1.00 87.19 88 ALA A N 1
ATOM 682 C CA . ALA A 1 88 ? 7.131 5.702 0.478 1.00 87.19 88 ALA A CA 1
ATOM 683 C C . ALA A 1 88 ? 8.275 5.894 -0.534 1.00 87.19 88 ALA A C 1
ATOM 685 O O . ALA A 1 88 ? 8.013 6.073 -1.726 1.00 87.19 88 ALA A O 1
ATOM 686 N N . CYS A 1 89 ? 9.534 5.874 -0.086 1.00 87.44 89 CYS A N 1
ATOM 687 C CA . CYS A 1 89 ? 10.701 5.986 -0.960 1.00 87.44 89 CYS A CA 1
ATOM 688 C C . CYS A 1 89 ? 10.817 4.774 -1.898 1.00 87.44 89 CYS A C 1
ATOM 690 O O . CYS A 1 89 ? 10.871 4.939 -3.121 1.00 87.44 89 CYS A O 1
ATOM 692 N N . GLN A 1 90 ? 10.758 3.564 -1.340 1.00 84.81 90 GLN A N 1
ATOM 693 C CA . GLN A 1 90 ? 10.819 2.311 -2.095 1.00 84.81 90 GLN A CA 1
ATOM 694 C C . GLN A 1 90 ? 9.668 2.203 -3.095 1.00 84.81 90 GLN A C 1
ATOM 696 O O . GLN A 1 90 ? 9.877 1.878 -4.265 1.00 84.81 90 GLN A O 1
ATOM 701 N N . ALA A 1 91 ? 8.457 2.570 -2.681 1.00 85.06 91 ALA A N 1
ATOM 702 C CA . ALA A 1 91 ? 7.308 2.539 -3.567 1.00 85.06 91 ALA A CA 1
ATOM 703 C C . ALA A 1 91 ? 7.457 3.526 -4.741 1.00 85.06 91 ALA A C 1
ATOM 705 O O . ALA A 1 91 ? 7.132 3.191 -5.885 1.00 85.06 91 ALA A O 1
ATOM 706 N N . ARG A 1 92 ? 7.994 4.735 -4.509 1.00 86.38 92 ARG A N 1
ATOM 707 C CA . ARG A 1 92 ? 8.293 5.688 -5.597 1.00 86.38 92 ARG A CA 1
ATOM 708 C C . ARG A 1 92 ? 9.371 5.160 -6.538 1.00 86.38 92 ARG A C 1
ATOM 710 O O . ARG A 1 92 ? 9.270 5.385 -7.745 1.00 86.38 92 ARG A O 1
ATOM 717 N N . ALA A 1 93 ? 10.390 4.485 -6.009 1.00 85.31 93 ALA A N 1
ATOM 718 C CA . ALA A 1 93 ? 11.428 3.856 -6.819 1.00 85.31 93 ALA A CA 1
ATOM 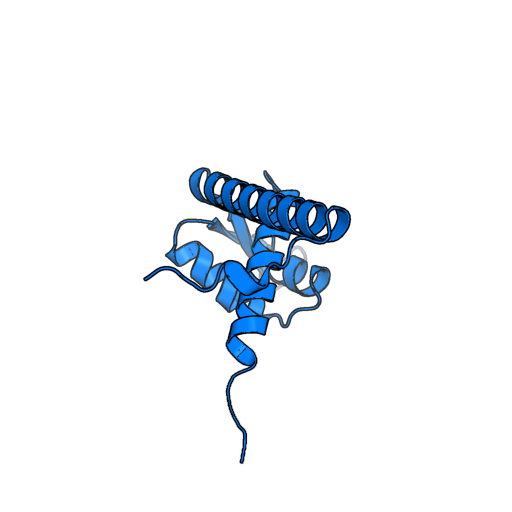719 C C . ALA A 1 93 ? 10.832 2.774 -7.733 1.00 85.31 93 ALA A C 1
ATOM 721 O O . ALA A 1 93 ? 11.076 2.801 -8.940 1.00 85.31 93 ALA A O 1
ATOM 722 N N . LEU A 1 94 ? 9.957 1.916 -7.198 1.00 80.38 94 LEU A N 1
ATOM 723 C CA . LEU A 1 94 ? 9.242 0.904 -7.979 1.00 80.38 94 LEU A CA 1
ATOM 724 C C . LEU A 1 94 ? 8.374 1.533 -9.080 1.00 80.38 94 LEU A C 1
ATOM 726 O O . LEU A 1 94 ? 8.412 1.099 -10.232 1.00 80.38 94 LEU A O 1
ATOM 730 N N . LEU A 1 95 ? 7.631 2.599 -8.762 1.00 81.31 95 LEU A N 1
ATOM 731 C CA . LEU A 1 95 ? 6.831 3.323 -9.753 1.00 81.31 95 LEU A CA 1
ATOM 732 C C . LEU A 1 95 ? 7.706 3.919 -10.867 1.00 81.31 95 LEU A C 1
ATOM 734 O O . LEU A 1 95 ? 7.336 3.856 -12.041 1.00 81.31 95 LEU A O 1
ATOM 738 N N . ARG A 1 96 ? 8.870 4.487 -10.531 1.00 85.38 96 ARG A N 1
ATOM 739 C CA . ARG A 1 96 ? 9.825 4.997 -11.529 1.00 85.38 96 ARG A CA 1
ATOM 740 C C . ARG A 1 96 ? 10.356 3.878 -12.419 1.00 85.38 96 ARG A C 1
ATOM 742 O O . ARG A 1 96 ? 10.322 4.038 -13.635 1.00 85.38 96 ARG A O 1
ATOM 749 N N . ALA A 1 97 ? 10.766 2.752 -11.838 1.00 82.25 97 ALA A N 1
ATOM 750 C CA . ALA A 1 97 ? 11.228 1.588 -12.591 1.00 82.25 97 ALA A CA 1
ATOM 751 C C . ALA A 1 97 ? 10.148 1.092 -13.566 1.00 82.25 97 ALA A C 1
ATOM 753 O O . ALA A 1 97 ? 10.413 0.944 -14.757 1.00 82.25 97 ALA A O 1
ATOM 754 N N . ARG A 1 98 ? 8.894 0.966 -13.109 1.00 80.06 98 ARG A N 1
ATOM 755 C CA . ARG A 1 98 ? 7.762 0.587 -13.972 1.00 80.06 98 ARG A CA 1
ATOM 756 C C . ARG A 1 98 ? 7.563 1.569 -15.128 1.00 80.06 98 ARG A C 1
ATOM 758 O O . ARG A 1 98 ? 7.346 1.145 -16.259 1.00 80.06 98 ARG A O 1
ATOM 765 N N . ARG A 1 99 ? 7.655 2.880 -14.874 1.00 82.19 99 ARG A N 1
ATOM 766 C CA . ARG A 1 99 ? 7.538 3.905 -15.929 1.00 82.19 99 ARG A CA 1
ATOM 767 C C . ARG A 1 99 ? 8.675 3.819 -16.944 1.00 82.19 99 ARG A C 1
ATOM 769 O O . ARG A 1 99 ? 8.410 3.998 -18.127 1.00 82.19 99 ARG A O 1
ATOM 776 N N . LEU A 1 100 ? 9.897 3.527 -16.501 1.00 84.19 100 LEU A N 1
ATOM 777 C CA . LEU A 1 100 ? 11.044 3.330 -17.389 1.00 84.19 100 LEU A CA 1
ATOM 778 C C . LEU A 1 100 ? 10.860 2.095 -18.275 1.00 84.19 100 LEU A C 1
ATOM 780 O O . LEU A 1 100 ? 11.038 2.203 -19.484 1.00 84.19 100 LEU A O 1
ATOM 784 N N . VAL A 1 101 ? 10.418 0.968 -17.710 1.00 83.06 101 VAL A N 1
ATOM 785 C CA . VAL A 1 101 ? 10.123 -0.255 -18.477 1.00 83.06 101 VAL A CA 1
ATOM 786 C C . VAL A 1 101 ? 9.045 0.004 -19.530 1.00 83.06 101 VAL A C 1
ATOM 788 O O . VAL A 1 101 ? 9.218 -0.348 -20.693 1.00 83.06 101 VAL A O 1
ATOM 791 N N . VAL A 1 102 ? 7.954 0.683 -19.162 1.00 81.56 102 VAL A N 1
ATOM 792 C CA . VAL A 1 102 ? 6.880 1.032 -20.109 1.00 81.56 102 VAL A CA 1
ATOM 793 C C . VAL A 1 102 ? 7.373 2.001 -21.188 1.00 81.56 102 VAL A C 1
ATOM 795 O O . VAL A 1 102 ? 7.051 1.825 -22.361 1.00 81.56 102 VAL A O 1
ATOM 798 N N . ALA A 1 103 ? 8.162 3.013 -20.822 1.00 79.75 103 ALA A N 1
ATOM 799 C CA . ALA A 1 103 ? 8.735 3.954 -21.781 1.00 79.75 103 ALA A CA 1
ATOM 800 C C . ALA A 1 103 ? 9.674 3.249 -22.768 1.00 79.75 103 ALA A C 1
ATOM 802 O O . ALA A 1 103 ? 9.582 3.492 -23.970 1.00 79.75 103 ALA A O 1
ATOM 803 N N . PHE A 1 104 ? 10.515 2.336 -22.279 1.00 84.00 104 PHE A N 1
ATOM 804 C CA . PHE A 1 104 ? 11.400 1.531 -23.111 1.00 84.00 104 PHE A CA 1
ATOM 805 C C . PHE A 1 104 ? 10.618 0.597 -24.038 1.00 84.00 104 PHE A C 1
ATOM 807 O O . PHE A 1 104 ? 10.892 0.560 -25.232 1.00 84.00 104 PHE A O 1
ATOM 814 N N . ALA A 1 105 ? 9.586 -0.086 -23.537 1.00 81.56 105 ALA A N 1
ATOM 815 C CA . ALA A 1 105 ? 8.725 -0.934 -24.361 1.00 81.56 105 ALA A CA 1
ATOM 816 C C . ALA A 1 105 ? 8.009 -0.134 -25.465 1.00 81.56 105 ALA A C 1
ATOM 818 O O . ALA A 1 105 ? 7.935 -0.576 -26.612 1.00 81.56 105 ALA A O 1
ATOM 819 N N . ASN A 1 106 ? 7.522 1.070 -25.146 1.00 80.38 106 ASN A N 1
ATOM 820 C CA . ASN A 1 106 ? 6.909 1.967 -26.128 1.00 80.38 106 ASN A CA 1
ATOM 821 C C . ASN A 1 106 ? 7.921 2.457 -27.169 1.00 80.38 106 ASN A C 1
ATOM 823 O O . ASN A 1 106 ? 7.598 2.500 -28.355 1.00 80.38 106 ASN A O 1
ATOM 827 N N . TYR A 1 107 ? 9.138 2.793 -26.738 1.00 79.94 107 TYR A N 1
ATOM 828 C CA . TYR A 1 107 ? 10.235 3.178 -27.623 1.00 79.94 107 TYR A CA 1
ATOM 829 C C . TYR A 1 107 ? 10.645 2.029 -28.555 1.00 79.94 107 TYR A C 1
ATOM 831 O O . TYR A 1 107 ? 10.753 2.216 -29.765 1.00 79.94 107 TYR A O 1
ATOM 839 N N . ALA A 1 108 ? 10.807 0.821 -28.017 1.00 82.75 108 ALA A N 1
ATOM 840 C CA . ALA A 1 108 ? 11.133 -0.370 -28.789 1.00 82.75 108 ALA A CA 1
ATOM 841 C C . ALA A 1 108 ? 10.047 -0.686 -29.823 1.00 82.75 108 ALA A C 1
ATOM 843 O O . ALA A 1 108 ? 10.355 -0.927 -30.989 1.00 82.75 108 ALA A O 1
ATOM 844 N N . ARG A 1 109 ? 8.770 -0.581 -29.438 1.00 78.19 109 ARG A N 1
ATOM 845 C CA . ARG A 1 109 ? 7.641 -0.766 -30.356 1.00 78.19 109 ARG A CA 1
ATOM 846 C C . ARG A 1 109 ? 7.612 0.288 -31.466 1.00 78.19 109 ARG A C 1
ATOM 848 O O . ARG A 1 109 ? 7.382 -0.072 -32.618 1.00 78.19 109 ARG A O 1
ATOM 855 N N . SER A 1 110 ? 7.849 1.564 -31.152 1.00 83.94 110 SER A N 1
ATOM 856 C CA . SER A 1 110 ? 7.853 2.629 -32.166 1.00 83.94 110 SER A CA 1
ATOM 857 C C . SER A 1 110 ? 9.029 2.521 -33.140 1.00 83.94 110 SER A C 1
ATOM 859 O O . SER A 1 110 ? 8.895 2.926 -34.293 1.00 83.94 110 SER A O 1
ATOM 861 N N . HIS A 1 111 ? 10.134 1.904 -32.717 1.00 81.75 111 HIS A N 1
ATOM 862 C CA . HIS A 1 111 ? 11.328 1.687 -33.539 1.00 81.75 111 HIS A CA 1
ATOM 863 C C . HIS A 1 111 ? 11.450 0.254 -34.083 1.00 81.75 111 HIS A C 1
ATOM 865 O O . HIS A 1 111 ? 12.482 -0.086 -34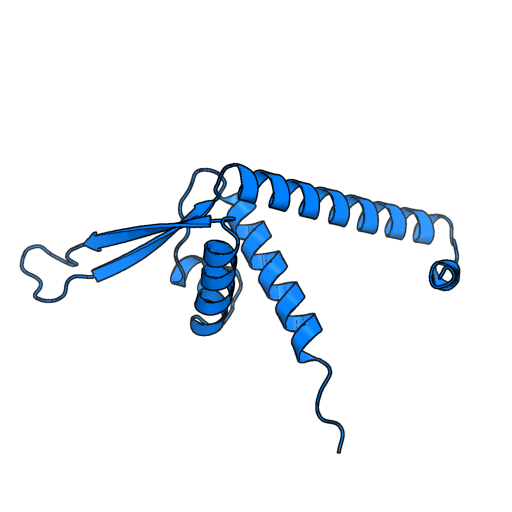.656 1.00 81.75 111 HIS A O 1
ATOM 871 N N . LYS A 1 112 ? 10.409 -0.584 -33.935 1.00 77.75 112 LYS A N 1
ATOM 872 C CA . LYS A 1 112 ? 10.389 -2.003 -34.353 1.00 77.75 112 LYS A CA 1
ATOM 873 C C . LYS A 1 112 ? 11.602 -2.806 -33.851 1.00 77.75 112 LYS A C 1
ATOM 875 O O . LYS A 1 112 ? 12.088 -3.700 -34.539 1.00 77.75 112 LYS A O 1
ATOM 880 N N . LEU A 1 113 ? 12.100 -2.479 -32.660 1.00 69.44 113 LEU A N 1
ATOM 881 C CA . LEU A 1 113 ? 13.165 -3.237 -32.012 1.00 69.44 113 LEU A CA 1
ATOM 882 C C . LEU A 1 113 ? 12.584 -4.567 -31.519 1.00 69.44 113 LEU A C 1
ATOM 884 O O . LEU A 1 113 ? 11.592 -4.578 -30.787 1.00 69.44 113 LEU A O 1
ATOM 888 N N . ASN A 1 114 ? 13.197 -5.681 -31.924 1.00 60.16 114 ASN A N 1
ATOM 889 C CA . ASN A 1 114 ? 12.837 -7.004 -31.421 1.00 60.16 114 ASN A CA 1
ATOM 890 C C . ASN A 1 114 ? 13.288 -7.119 -29.959 1.00 60.16 114 ASN A C 1
ATOM 892 O O . ASN A 1 114 ? 14.483 -7.144 -29.672 1.00 60.16 114 ASN A O 1
ATOM 896 N N . LEU A 1 115 ? 12.323 -7.162 -29.040 1.00 60.03 115 LEU A N 1
ATOM 897 C CA . LEU A 1 11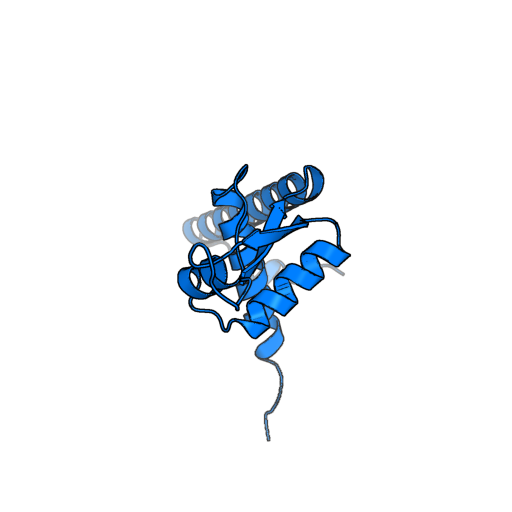5 ? 12.561 -7.317 -27.600 1.00 60.03 115 LEU A CA 1
ATOM 898 C C . LEU A 1 115 ? 12.934 -8.758 -27.205 1.00 60.03 115 LEU A C 1
ATOM 900 O O . LEU A 1 115 ? 13.401 -8.960 -26.090 1.00 60.03 115 LEU A O 1
ATOM 904 N N . ASP A 1 116 ? 12.811 -9.723 -28.124 1.00 56.66 116 ASP A N 1
ATOM 905 C CA . ASP A 1 116 ? 13.167 -11.139 -27.918 1.00 56.66 116 ASP A CA 1
ATOM 906 C C . ASP A 1 116 ? 14.676 -11.376 -27.691 1.00 56.66 116 ASP A C 1
ATOM 908 O O . ASP A 1 116 ? 15.099 -12.492 -27.416 1.00 56.66 116 ASP A O 1
ATOM 912 N N . V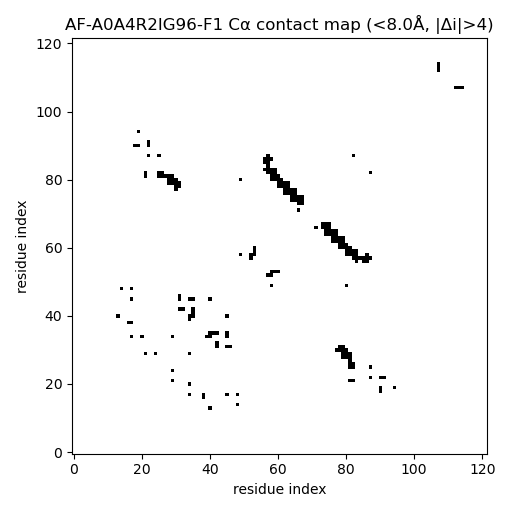AL A 1 117 ? 15.510 -10.336 -27.802 1.00 51.03 117 VAL A N 1
ATOM 913 C CA . VAL A 1 117 ? 16.976 -10.426 -27.656 1.00 51.03 117 VAL A CA 1
ATOM 914 C C . VAL A 1 117 ? 17.445 -10.143 -26.217 1.00 51.03 117 VAL A C 1
ATOM 916 O O . VAL A 1 117 ? 18.626 -10.278 -25.918 1.00 51.03 117 VAL A O 1
ATOM 919 N N . LEU A 1 118 ? 16.549 -9.762 -25.298 1.00 51.16 118 LEU A N 1
ATOM 920 C CA . LEU A 1 118 ? 16.923 -9.417 -23.915 1.00 51.16 118 LEU A CA 1
ATOM 921 C C . LEU A 1 118 ? 16.865 -10.589 -22.920 1.00 51.16 118 LEU A C 1
ATOM 923 O O . LEU A 1 118 ? 17.221 -10.392 -21.764 1.00 51.16 118 LEU A O 1
ATOM 927 N N . ASP A 1 119 ? 16.484 -11.792 -23.359 1.00 48.00 119 ASP A N 1
ATOM 928 C CA . ASP A 1 119 ? 16.503 -13.022 -22.542 1.00 48.00 119 ASP A CA 1
ATOM 929 C C . ASP A 1 119 ? 17.824 -13.807 -22.686 1.00 48.00 119 ASP A C 1
ATOM 931 O O . ASP A 1 119 ? 17.882 -15.025 -22.554 1.00 48.00 119 ASP A O 1
ATOM 935 N N . ALA A 1 120 ? 18.907 -13.105 -23.026 1.00 48.84 120 ALA A N 1
ATOM 936 C CA . ALA A 1 120 ? 20.236 -13.680 -23.157 1.00 48.84 120 ALA A CA 1
ATOM 937 C C . ALA A 1 120 ? 21.245 -12.837 -22.379 1.00 48.84 120 ALA A C 1
ATOM 939 O O . ALA A 1 120 ? 21.871 -11.946 -22.952 1.00 48.84 120 ALA A O 1
ATOM 940 N N . SER A 1 121 ? 21.387 -13.105 -21.079 1.00 42.22 121 SER A N 1
ATOM 941 C CA . SER A 1 121 ? 22.643 -12.973 -20.317 1.00 42.22 121 SER A CA 1
ATOM 942 C C . SER A 1 121 ? 22.467 -13.543 -18.901 1.00 42.22 121 SER A C 1
ATOM 944 O O . SER A 1 121 ? 21.730 -12.955 -18.115 1.00 42.22 121 SER A O 1
ATOM 946 N N . ASP A 1 122 ? 23.138 -14.685 -18.682 1.00 40.38 122 ASP A N 1
ATOM 947 C CA . ASP A 1 122 ? 23.588 -15.386 -17.452 1.00 40.38 122 ASP A CA 1
ATOM 948 C C . ASP A 1 122 ? 22.932 -15.113 -16.083 1.00 40.38 122 ASP A C 1
ATOM 950 O O . ASP A 1 122 ? 23.027 -13.980 -15.555 1.00 40.38 122 ASP A O 1
#

Sequence (122 aa):
MDMQNTSAASTYDKTGHVLLLMLQEVGRAVTVPYVALRLNIAHEEVVQILSSFVTHQLVNTEVVEGQLKPGAKRAIRERLYRFTADGACQARALLRARRLVVAFANYARSHKLNLDVLDASD

Mean predicted aligned error: 10.66 Å

pLDDT: mean 77.61, std 15.27, range [36.31, 92.31]

Organism: NCBI:txid1213861

Nearest PDB structures (foldseek):
  5fb2-assembly1_A  TM=6.098E-01  e=2.123E-03  Staphylococcus aureus
  7nw0-assembly1_W  TM=5.766E-01  e=2.265E-03  Homo sapiens
  5oqm-assembly1_W  TM=5.146E-01  e=1.586E-02  Saccharomyces cerevisiae
  7z1l-assembly1_O  TM=4.453E-01  e=1.007E-02  Saccharomyces cerevisiae W303
  5oqj-assembly1_W  TM=5.146E-01  e=1.586E-02  Saccharomyces cerevisiae S288C

=== Feature glossary ===
Key to the feature types in this record:

Secondary structure (8-state, DSSP). Secondary structure is the local, repeating backbone conformation. DSSP classifies it into eight states by reading the hydrogen-bond network: three helix types (H, G, I), two β types (E, B), two non-regular types (T, S), and unstructured coil (-).

Backbone torsions (φ/ψ). Backbone dihedral angles. Every residue except chain termini has a φ (preceding-C → N → Cα → C) and a ψ (N → Cα → C → next-N). They are reported in degrees following the IUPAC sign convention. Secondary structure is essentially a statement about which (φ, ψ) basin each residue occupies.

Predicted aligned error. Predicted Aligned Error (PAE) is an AlphaFold confidence matrix: entry (i, j) is the expected error in the position of residue j, in ångströms, when the prediction is superimposed on the true structure at residue i. Low PAE within a block of residues means that block is internally rigid and well-predicted; high PAE between two blocks means their relative placement is uncertain even if each block individually is confident.

B-factor. B-factor (Debye–Waller factor) reflects atomic displacement in the crystal lattice. It is an experimental observable (units Å²), not a prediction; low values mean the atom is pinned down, high values mean it moves or is heterogeneous across the crystal.

Secondary structure (3-state, P-SEA). Three-state secondary structure (P-SEA) collapses the eight DSSP classes into helix (a), strand (b), and coil (c). P-SEA assigns these from Cα geometry alone — distances and angles — without requiring backbone oxygens, so it works on any Cα trace.

Sequence. Primary structure: the covalent order of the twenty standard amino acids along the backbone. Two proteins with the same sequence will (almost always) fold to the same structure; two with 30% identity often share a fold but not the details.

pLDDT. pLDDT is the predicted lDDT-Cα score: AlphaFold's confidence that the local environment of each residue (all inter-atomic distances within 15 Å) is correctly placed. It is a per-residue number between 0 and 100, with higher meaning more reliable.

InterPro / GO / CATH / organism. Functional annotations link the protein to curated databases. InterPro entries identify conserved domains and families by matching the sequence against member-database signatures (Pfam, PROSITE, CDD, …). Gene Ontology (GO) terms describe molecular f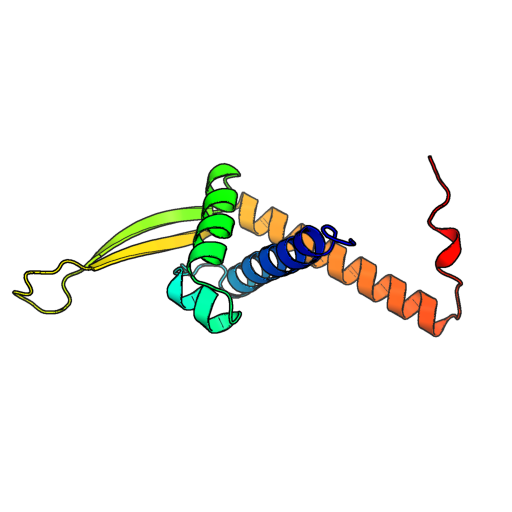unction, biological process, and cellular component in a controlled vocabulary. CATH places the structure in a hierarchical fold classification (Class/Architecture/Topology/Homologous-superfamily). The organism is the source species.

Contact-map, Ramachandran, and PAE plots. Three diagnostic plots accompany the record. The Cα contact map visualizes the tertiary structure as a 2D adjacency matrix (8 Å cutoff, sequence-local contacts suppressed). The Ramachandran plot shows the distribution of backbone (φ, ψ) torsions, with points in the α and β basins reflecting secondary structure content. The PAE plot sho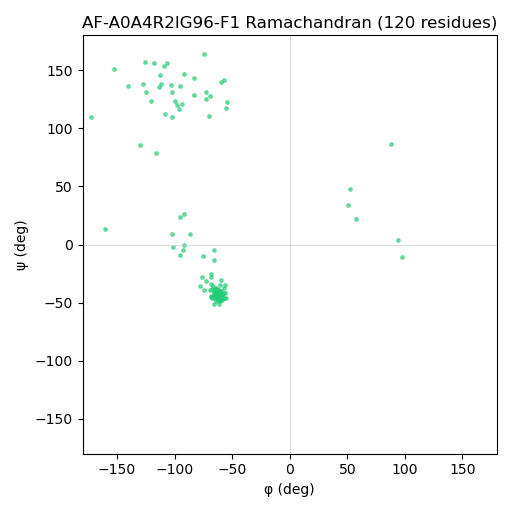ws AlphaFold's inter-residue confidence as a color matrix.

mmCIF coordinates. The mmCIF table is the protein's shape written out atom by atom. For each backbone N, Cα, C, and carbonyl O, it records an (x, y, z) coordinate triple in Å plus the residue type, chain letter, and residue number.

Radius of gyration, Cα contacts, bounding box. Three whole-structure scalars: the radius of gyration (RMS distance of Cα from centroid, in Å), the count of Cα–Cα contacts (pairs closer than 8 Å and separated by more than four residues in sequence — i.e. tertiary, not local, contacts), and the bounding-box dimensions. Together they distinguish compact globular folds from extended fibres or disordered chains.

Foldseek 3Di. The Foldseek 3Di string encodes local tertiary geometry as a 20-letter alphabet — one character per residue — derived from the relative positions of nearby Cα atoms. Unlike the amino-acid sequence, 3Di is a direct function of the 3D structure, so two proteins with the same fold have similar 3Di strings even at low sequence identity.

Rendered structure images. Six rendered views show the 3D structure from the faces of a cube — i.e. along ±x, ±y, ±z. Rendering representation is drawn randomly per protein from cartoon (secondary-structure ribbons), sticks (backbone bonds), or molecular surface; coloring is either N→C rainbow (blue at the N-terminus through red at the C-terminus) or one color per chain.

Nearest PDB structures. The Foldseek neighbor list gives the closest experimentally determined structures in the PDB, ranked by structural alignment. TM-score near 1 means near-identical fold; near 0.3 means only rough topology match. This is how one finds what a novel AlphaFold prediction most resembles in the solved-structure universe.

Solvent-accessible surface area. SASA measures how much of the protein is reachable by solvent. It is computed by rolling a water-sized probe over the atomic surface and summing the exposed area (Å²). Per-residue SASA distinguishes core (buried, low SASA) from surface (exposed, high SASA) residues; total SASA is a whole-molecule size measure.